Protein AF-A0A0C9YHE5-F1 (afdb_monomer_lite)

Foldseek 3Di:
DDDDDDDQPPLPDPPDDLVRSLVVVVVVVVVCVVVVNDQQAAEDEDELLDPCLVPAAPPSNVSVDVNCPLQRLQRYEYEYDPCVNDDPVSSVVSVVSCCDPRHCVSSVVSNYHYDYDDDPPPPPPPDD

InterPro domains:
  IPR027417 P-loop containing nucleoside triphosphate hydrolase [G3DSA:3.40.50.300] (1-118)
  IPR027417 P-loop containing nucleoside triphosphate hydrolase [SSF52540] (2-105)

pLDDT: mean 75.32, std 14.07, range [36.19, 91.56]

Structure (mmCIF, N/CA/C/O backbone):
data_AF-A0A0C9YHE5-F1
#
_entry.id   AF-A0A0C9YHE5-F1
#
loop_
_atom_site.group_PDB
_atom_site.id
_atom_site.type_symbol
_atom_site.label_atom_id
_atom_site.label_alt_id
_atom_site.label_comp_id
_atom_site.label_asym_id
_atom_site.label_entity_id
_atom_site.label_seq_id
_atom_site.pdbx_PDB_ins_code
_atom_site.Cartn_x
_atom_site.Cartn_y
_atom_site.Cartn_z
_atom_site.occupancy
_atom_site.B_iso_or_equiv
_atom_site.auth_seq_id
_atom_site.aut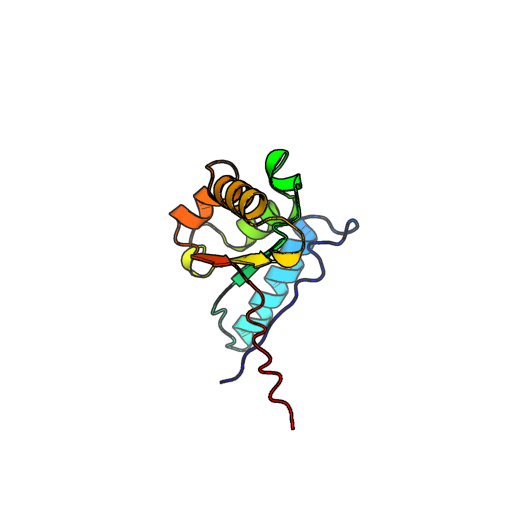h_comp_id
_atom_site.auth_asym_id
_atom_site.auth_atom_id
_atom_site.pdbx_PDB_model_num
ATOM 1 N N . ARG A 1 1 ? -10.986 -17.479 -18.242 1.00 59.06 1 ARG A N 1
ATOM 2 C CA . ARG A 1 1 ? -9.967 -16.411 -18.077 1.00 59.06 1 ARG A CA 1
ATOM 3 C C . ARG A 1 1 ? -8.872 -16.978 -17.187 1.00 59.06 1 ARG A C 1
ATOM 5 O O . ARG A 1 1 ? -9.228 -17.570 -16.181 1.00 59.06 1 ARG A O 1
ATOM 12 N N . ASN A 1 2 ? -7.600 -16.833 -17.559 1.00 74.06 2 ASN A N 1
ATOM 13 C CA . ASN A 1 2 ? -6.478 -17.244 -16.712 1.00 74.06 2 ASN A CA 1
ATOM 14 C C . ASN A 1 2 ? -6.074 -16.051 -15.845 1.00 74.06 2 ASN A C 1
ATOM 16 O O . ASN A 1 2 ? -5.857 -14.967 -16.383 1.00 74.06 2 ASN A O 1
ATOM 20 N N . ILE A 1 3 ? -6.027 -16.244 -14.530 1.00 73.75 3 ILE A N 1
ATOM 21 C CA . ILE A 1 3 ? -5.597 -15.234 -13.562 1.00 73.75 3 ILE A CA 1
ATOM 22 C C . ILE A 1 3 ? -4.286 -15.735 -12.966 1.00 73.75 3 ILE A C 1
ATOM 24 O O . ILE A 1 3 ? -4.207 -16.882 -12.533 1.00 73.75 3 ILE A O 1
ATOM 28 N N . VAL A 1 4 ? -3.265 -14.883 -12.971 1.00 74.81 4 VAL A N 1
ATOM 29 C CA . VAL A 1 4 ? -1.982 -15.147 -12.319 1.00 74.81 4 VAL A CA 1
ATOM 30 C C . VAL A 1 4 ? -1.870 -14.158 -11.169 1.00 74.81 4 VAL A C 1
ATOM 32 O O . VAL A 1 4 ? -1.815 -12.954 -11.406 1.00 74.81 4 VAL A O 1
ATOM 35 N N . LEU A 1 5 ? -1.890 -14.667 -9.938 1.00 76.31 5 LEU A N 1
ATOM 36 C CA . LEU A 1 5 ? -1.607 -13.880 -8.744 1.00 76.31 5 LEU A CA 1
ATOM 37 C C . LEU A 1 5 ? -0.147 -14.104 -8.371 1.00 76.31 5 LEU A C 1
ATOM 39 O O . LEU A 1 5 ? 0.299 -15.247 -8.270 1.00 76.31 5 LEU A O 1
ATOM 43 N N . VAL A 1 6 ? 0.586 -13.015 -8.192 1.00 73.06 6 VAL A N 1
ATOM 44 C CA . VAL A 1 6 ? 1.988 -13.054 -7.787 1.00 73.06 6 VAL A CA 1
ATOM 45 C C . VAL A 1 6 ? 2.060 -12.459 -6.406 1.00 73.06 6 VAL A C 1
ATOM 47 O O . VAL A 1 6 ? 1.792 -11.275 -6.225 1.00 73.06 6 VAL A O 1
ATOM 50 N N . ASP A 1 7 ? 2.368 -13.312 -5.441 1.00 71.12 7 ASP A N 1
ATOM 51 C CA . ASP A 1 7 ? 2.677 -12.872 -4.093 1.00 71.12 7 ASP A CA 1
ATOM 52 C C . ASP A 1 7 ? 4.134 -12.402 -4.059 1.00 71.12 7 ASP A C 1
ATOM 54 O O . ASP A 1 7 ? 5.003 -13.063 -4.630 1.00 71.12 7 ASP A O 1
ATOM 58 N N . THR A 1 8 ? 4.399 -11.248 -3.448 1.00 64.75 8 THR A N 1
ATOM 59 C CA . THR A 1 8 ? 5.739 -10.653 -3.355 1.00 64.75 8 THR A CA 1
ATOM 60 C C . THR A 1 8 ? 6.347 -11.019 -1.999 1.00 64.75 8 THR A C 1
ATOM 62 O O . THR A 1 8 ? 6.085 -10.325 -1.012 1.00 64.75 8 THR A O 1
ATOM 65 N N . PRO A 1 9 ? 7.193 -12.063 -1.903 1.00 53.59 9 PRO A N 1
ATOM 66 C CA . PRO A 1 9 ? 7.624 -12.597 -0.609 1.00 53.59 9 PRO A CA 1
ATOM 67 C C . PRO A 1 9 ? 8.571 -11.643 0.143 1.00 53.59 9 PRO A C 1
ATOM 69 O O . PRO A 1 9 ? 8.769 -11.775 1.348 1.00 53.59 9 PRO A O 1
ATOM 72 N N . GLY A 1 10 ? 9.179 -10.685 -0.570 1.00 50.28 10 GLY A N 1
ATOM 73 C CA . GLY A 1 10 ? 10.250 -9.821 -0.068 1.00 50.28 10 GLY A CA 1
ATOM 74 C C . GLY A 1 10 ? 9.802 -8.612 0.756 1.00 50.28 10 GLY A C 1
ATOM 75 O O . GLY A 1 10 ? 10.609 -8.089 1.519 1.00 50.28 10 GLY A O 1
ATOM 76 N N . CYS A 1 11 ? 8.540 -8.177 0.660 1.00 50.50 11 CYS A N 1
ATOM 77 C CA . CYS A 1 11 ? 8.102 -6.953 1.343 1.00 50.50 11 CYS A CA 1
ATOM 78 C C . CYS A 1 11 ? 8.169 -7.081 2.872 1.00 50.50 11 CYS A C 1
ATOM 80 O O . CYS A 1 11 ? 8.525 -6.126 3.546 1.00 50.50 11 CYS A O 1
ATOM 82 N N . ASN A 1 12 ? 7.921 -8.270 3.427 1.00 53.03 12 ASN A N 1
ATOM 83 C CA . ASN A 1 12 ? 7.923 -8.481 4.878 1.00 53.03 12 ASN A CA 1
ATOM 84 C C . ASN A 1 12 ? 9.223 -9.095 5.425 1.00 53.03 12 ASN A C 1
ATOM 86 O O . ASN A 1 12 ? 9.271 -9.496 6.587 1.00 53.03 12 ASN A O 1
ATOM 90 N N . ASN A 1 13 ? 10.269 -9.213 4.599 1.00 54.38 13 ASN A N 1
ATOM 91 C CA . ASN A 1 13 ? 11.515 -9.852 5.002 1.00 54.38 13 ASN A CA 1
ATOM 92 C C . ASN A 1 13 ? 12.529 -8.812 5.503 1.00 54.38 13 ASN A C 1
ATOM 94 O O . ASN A 1 13 ? 13.075 -8.032 4.721 1.00 54.38 13 ASN A O 1
ATOM 98 N N . SER A 1 14 ? 12.819 -8.825 6.806 1.00 58.31 14 SER A N 1
ATOM 99 C CA . SER A 1 14 ? 13.738 -7.885 7.473 1.00 58.31 14 SER A CA 1
ATOM 100 C C . SER A 1 14 ? 15.201 -7.985 7.011 1.00 58.31 14 SER A C 1
ATOM 102 O O . SER A 1 14 ? 16.024 -7.169 7.416 1.00 58.31 14 SER A O 1
ATOM 104 N N . PHE A 1 15 ? 15.540 -8.981 6.185 1.00 63.22 15 PHE A N 1
ATOM 105 C CA . PHE A 1 15 ? 16.901 -9.235 5.699 1.00 63.22 15 PHE A CA 1
ATOM 106 C C . PHE A 1 15 ? 17.191 -8.681 4.294 1.00 63.22 15 PHE A C 1
ATOM 108 O O . PHE A 1 15 ? 18.348 -8.691 3.880 1.00 63.22 15 PHE A O 1
ATOM 115 N N . MET A 1 16 ? 16.179 -8.214 3.555 1.00 65.62 16 MET A N 1
ATOM 116 C CA . MET A 1 16 ? 16.357 -7.637 2.214 1.00 65.62 16 MET A CA 1
ATOM 117 C C . MET A 1 16 ? 16.289 -6.114 2.274 1.00 65.62 16 MET A C 1
ATOM 119 O O . MET A 1 16 ? 15.407 -5.571 2.936 1.00 65.62 16 MET A O 1
ATOM 123 N N . THR A 1 17 ? 17.168 -5.413 1.555 1.00 72.62 17 THR A N 1
ATOM 124 C CA . THR A 1 17 ? 17.073 -3.955 1.388 1.00 72.62 17 THR A CA 1
ATOM 125 C C . THR A 1 17 ? 15.930 -3.587 0.444 1.00 72.62 17 THR A C 1
ATOM 127 O O . THR A 1 17 ? 15.512 -4.388 -0.392 1.00 72.62 17 THR A O 1
ATOM 130 N N . ASP A 1 18 ? 15.446 -2.349 0.531 1.00 69.69 18 ASP A N 1
ATOM 131 C CA . ASP A 1 18 ? 14.358 -1.832 -0.317 1.00 69.69 18 ASP A CA 1
ATOM 132 C C . ASP A 1 18 ? 14.698 -2.006 -1.803 1.00 69.69 18 ASP A C 1
ATOM 134 O O . ASP A 1 18 ? 13.917 -2.558 -2.573 1.00 69.69 18 ASP A O 1
ATOM 138 N N . SER A 1 19 ? 15.934 -1.667 -2.179 1.00 73.06 19 SER A N 1
ATOM 139 C CA . SER A 1 19 ? 16.460 -1.841 -3.535 1.00 73.06 19 SER A CA 1
ATOM 140 C C . SER A 1 19 ? 16.467 -3.293 -4.021 1.00 73.06 19 SER A C 1
ATOM 142 O O . SER A 1 19 ? 16.254 -3.531 -5.208 1.00 73.06 19 SER A O 1
ATOM 144 N N . GLN A 1 20 ? 16.685 -4.269 -3.135 1.00 75.94 20 GLN A N 1
ATOM 145 C CA . GLN A 1 20 ? 16.652 -5.688 -3.497 1.00 75.94 20 GLN A CA 1
ATOM 146 C C . GLN A 1 20 ? 15.222 -6.162 -3.757 1.00 75.94 20 GLN A C 1
ATOM 148 O O . GLN A 1 20 ? 14.983 -6.857 -4.740 1.00 75.94 20 GLN A O 1
ATOM 153 N N . VAL A 1 21 ? 14.265 -5.751 -2.919 1.00 74.50 21 VAL A N 1
ATOM 154 C CA . VAL A 1 21 ? 12.842 -6.071 -3.120 1.00 74.50 21 VAL A CA 1
ATOM 155 C C . VAL A 1 21 ? 12.340 -5.470 -4.436 1.00 74.50 21 VAL A C 1
ATOM 157 O O . VAL A 1 21 ? 11.702 -6.163 -5.229 1.00 74.50 21 VAL A O 1
ATOM 160 N N . LEU A 1 22 ? 12.691 -4.210 -4.711 1.00 75.00 22 LEU A N 1
ATOM 161 C CA . LEU A 1 22 ? 12.368 -3.538 -5.972 1.00 75.00 22 LEU A CA 1
ATOM 162 C C . LEU A 1 22 ? 12.976 -4.257 -7.182 1.00 75.00 22 LEU A C 1
ATOM 164 O O . LEU A 1 22 ? 12.288 -4.454 -8.184 1.00 75.00 22 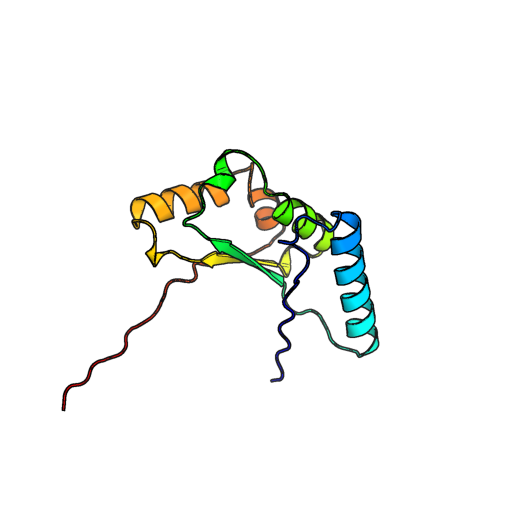LEU A O 1
ATOM 168 N N . ALA A 1 23 ? 14.244 -4.668 -7.092 1.00 79.69 23 ALA A N 1
ATOM 169 C CA . ALA A 1 23 ? 14.940 -5.351 -8.178 1.00 79.69 23 ALA A CA 1
ATOM 170 C C . ALA A 1 23 ? 14.305 -6.708 -8.521 1.00 79.69 23 ALA A C 1
ATOM 172 O O . ALA A 1 23 ? 14.111 -7.001 -9.700 1.00 79.69 23 ALA A O 1
ATOM 173 N N . GLU A 1 24 ? 13.931 -7.503 -7.515 1.00 80.44 24 GLU A N 1
ATOM 174 C CA . GLU A 1 24 ? 13.249 -8.792 -7.705 1.00 80.44 24 GLU A CA 1
ATOM 175 C C . GLU A 1 24 ? 11.898 -8.621 -8.413 1.00 80.44 24 GLU A C 1
ATOM 177 O O . GLU A 1 24 ? 11.599 -9.309 -9.392 1.00 80.44 24 GLU A O 1
ATOM 182 N N . ILE A 1 25 ? 11.095 -7.648 -7.972 1.00 77.50 25 ILE A N 1
ATOM 183 C CA . ILE A 1 25 ? 9.784 -7.384 -8.575 1.00 77.50 25 ILE A CA 1
ATOM 184 C C . ILE A 1 25 ? 9.944 -6.842 -10.002 1.00 77.50 25 ILE A C 1
ATOM 186 O O . ILE A 1 25 ? 9.242 -7.291 -10.912 1.00 77.50 25 ILE A O 1
ATOM 190 N N . ALA A 1 26 ? 10.895 -5.934 -10.237 1.00 79.94 26 ALA A N 1
ATOM 191 C CA . ALA A 1 26 ? 11.196 -5.422 -11.572 1.00 79.94 26 ALA A CA 1
ATOM 192 C C . ALA A 1 26 ? 11.655 -6.540 -12.521 1.00 79.94 26 ALA A C 1
ATOM 194 O O . ALA A 1 26 ? 11.186 -6.620 -13.659 1.00 79.94 26 ALA A O 1
ATOM 195 N N . TRP A 1 27 ? 12.525 -7.439 -12.056 1.00 82.94 27 TRP A N 1
ATOM 196 C CA . TRP A 1 27 ? 12.995 -8.579 -12.840 1.00 82.94 27 TRP A CA 1
ATOM 197 C C . TRP A 1 27 ? 11.858 -9.548 -13.186 1.00 82.94 27 TRP A C 1
ATOM 199 O O . TRP A 1 27 ? 11.746 -10.005 -14.333 1.00 82.94 27 TRP A O 1
ATOM 209 N N . TRP A 1 28 ? 10.963 -9.808 -12.229 1.00 82.06 28 TRP A N 1
ATOM 210 C CA . TRP A 1 28 ? 9.765 -10.603 -12.473 1.00 82.06 28 TRP A CA 1
ATOM 211 C C . TRP A 1 28 ? 8.855 -9.950 -13.525 1.00 82.06 28 TRP A C 1
ATOM 213 O O . TRP A 1 28 ? 8.445 -10.619 -14.477 1.00 82.06 28 TRP A O 1
ATOM 223 N N . LEU A 1 29 ? 8.601 -8.639 -13.417 1.00 78.38 29 LEU A N 1
ATOM 224 C CA . LEU A 1 29 ? 7.790 -7.886 -14.380 1.00 78.38 29 LEU A CA 1
ATOM 225 C C . LEU A 1 29 ? 8.388 -7.943 -15.790 1.00 78.38 29 LEU A C 1
ATOM 227 O O . LEU A 1 29 ? 7.671 -8.249 -16.742 1.00 78.38 29 LEU A O 1
ATOM 231 N N . ILE A 1 30 ? 9.697 -7.713 -15.935 1.00 83.69 30 ILE A N 1
ATOM 232 C CA . ILE A 1 30 ? 10.406 -7.812 -17.223 1.00 83.69 30 ILE A CA 1
ATOM 233 C C . ILE A 1 30 ? 10.213 -9.207 -17.834 1.00 83.69 30 ILE A C 1
ATOM 235 O O . ILE A 1 30 ? 9.871 -9.336 -19.012 1.00 83.69 30 ILE A O 1
ATOM 239 N N . THR A 1 31 ? 10.371 -10.255 -17.024 1.00 85.50 31 THR A N 1
ATOM 240 C CA . THR A 1 31 ? 10.207 -11.648 -17.459 1.00 85.50 31 THR A CA 1
ATOM 241 C C . THR A 1 31 ? 8.765 -11.960 -17.872 1.00 85.50 31 THR A C 1
ATOM 243 O O . THR A 1 31 ? 8.539 -12.674 -18.852 1.00 85.50 31 THR A O 1
ATOM 246 N N . ALA A 1 32 ? 7.776 -11.421 -17.156 1.00 83.12 32 ALA A N 1
ATOM 247 C CA . ALA A 1 32 ? 6.361 -11.571 -17.480 1.00 83.12 32 ALA A CA 1
ATOM 248 C C . ALA A 1 32 ? 6.003 -10.861 -18.798 1.00 83.12 32 ALA A C 1
ATOM 250 O O . ALA A 1 32 ? 5.388 -11.471 -19.679 1.00 83.12 32 ALA A O 1
ATOM 251 N N . TYR A 1 33 ? 6.461 -9.618 -18.983 1.00 82.44 33 TYR A N 1
ATOM 252 C CA . TYR A 1 33 ? 6.242 -8.861 -20.218 1.00 82.44 33 TYR A CA 1
ATOM 253 C C . TYR A 1 33 ? 6.899 -9.524 -21.432 1.00 82.44 33 TYR A C 1
ATOM 255 O O . TYR A 1 33 ? 6.272 -9.599 -22.489 1.00 82.44 33 TYR A O 1
ATOM 263 N N . ALA A 1 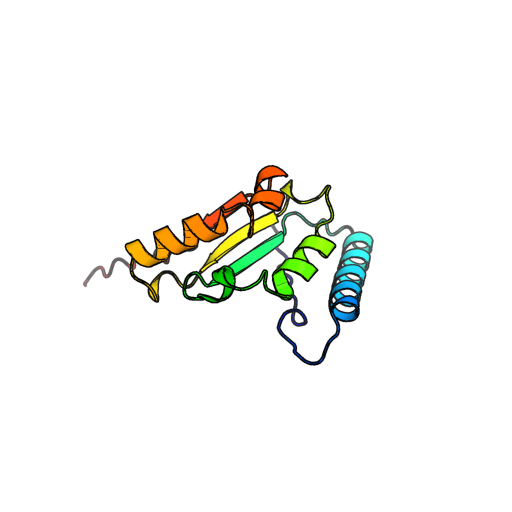34 ? 8.100 -10.097 -21.280 1.00 88.06 34 ALA A N 1
ATOM 264 C CA . ALA A 1 34 ? 8.758 -10.875 -22.335 1.00 88.06 34 ALA A CA 1
ATOM 265 C C . ALA A 1 34 ? 7.934 -12.102 -22.779 1.00 88.06 34 ALA A C 1
ATOM 267 O O . ALA A 1 34 ? 8.060 -12.567 -23.911 1.00 88.06 34 ALA A O 1
ATOM 268 N N . LYS A 1 35 ? 7.053 -12.608 -21.908 1.00 87.56 35 LYS A N 1
ATOM 269 C CA . LYS A 1 35 ? 6.113 -13.704 -22.189 1.00 87.56 35 LYS A CA 1
ATOM 270 C C . LYS A 1 35 ? 4.723 -13.218 -22.623 1.00 87.56 35 LYS A C 1
ATOM 272 O O . LYS A 1 35 ? 3.788 -14.014 -22.640 1.00 87.56 35 LYS A O 1
ATOM 277 N N . ASN A 1 36 ? 4.566 -11.937 -22.974 1.00 84.25 36 ASN A N 1
ATOM 278 C CA . ASN A 1 36 ? 3.283 -11.296 -23.303 1.00 84.25 36 ASN A CA 1
ATOM 279 C C . ASN A 1 36 ? 2.227 -11.367 -22.178 1.00 84.25 36 ASN A C 1
ATOM 281 O O . ASN A 1 36 ? 1.027 -11.252 -22.438 1.00 84.25 36 ASN A O 1
ATOM 285 N N . ILE A 1 37 ? 2.652 -11.518 -20.921 1.00 81.75 37 ILE A N 1
ATOM 286 C CA . ILE A 1 37 ? 1.765 -11.411 -19.759 1.00 81.75 37 ILE A CA 1
ATOM 287 C C . ILE A 1 37 ? 1.671 -9.928 -19.396 1.00 81.75 37 ILE A C 1
ATOM 289 O O . ILE A 1 37 ? 2.678 -9.287 -19.104 1.00 81.75 37 ILE A O 1
ATOM 293 N N . LYS A 1 38 ? 0.458 -9.369 -19.443 1.00 76.88 38 LYS A N 1
ATOM 294 C CA . LYS A 1 38 ? 0.202 -7.972 -19.072 1.00 76.88 38 LYS A CA 1
ATOM 295 C C . LYS A 1 38 ? -0.203 -7.883 -17.607 1.00 76.88 38 LYS A C 1
ATOM 297 O O . LYS A 1 38 ? -1.009 -8.682 -17.138 1.00 76.88 38 LYS A O 1
ATOM 302 N N . LEU A 1 39 ? 0.310 -6.874 -16.911 1.00 76.31 39 LEU A N 1
ATOM 303 C CA . LEU A 1 39 ? -0.166 -6.514 -15.584 1.00 76.31 39 LEU A CA 1
ATOM 304 C C . LEU A 1 39 ? -1.512 -5.789 -15.709 1.00 76.31 39 LEU A C 1
ATOM 306 O O . LEU A 1 39 ? -1.602 -4.743 -16.349 1.00 76.31 39 LEU A O 1
ATOM 310 N N . ASN A 1 40 ? -2.562 -6.359 -15.118 1.00 80.19 40 ASN A N 1
ATOM 311 C CA . ASN A 1 40 ? -3.917 -5.801 -15.171 1.00 80.19 40 ASN A CA 1
ATOM 312 C C . ASN A 1 40 ? -4.354 -5.104 -13.875 1.00 80.19 40 ASN A C 1
ATOM 314 O O . ASN A 1 40 ? -5.352 -4.392 -13.894 1.00 80.19 40 ASN A O 1
ATOM 318 N N . GLY A 1 41 ? -3.627 -5.296 -12.776 1.00 81.56 41 GLY A N 1
ATOM 319 C CA . GLY A 1 41 ? -3.912 -4.659 -11.497 1.00 81.56 41 GLY A CA 1
ATOM 320 C C . GLY A 1 41 ? -2.862 -5.004 -10.447 1.00 81.56 41 GLY A C 1
ATOM 321 O O . GLY A 1 41 ? -2.198 -6.034 -10.552 1.00 81.56 41 GLY A O 1
ATOM 322 N N . MET A 1 42 ? -2.719 -4.134 -9.451 1.00 84.31 42 MET A N 1
ATOM 323 C CA . MET A 1 42 ? -1.810 -4.286 -8.315 1.00 84.31 42 MET A CA 1
ATOM 324 C C . MET A 1 42 ? -2.586 -4.074 -7.012 1.00 84.31 42 MET A C 1
ATOM 326 O O . MET A 1 42 ? -2.755 -2.930 -6.581 1.00 84.31 42 MET A O 1
ATOM 330 N N . PRO A 1 43 ? -3.110 -5.142 -6.394 1.00 85.25 43 PRO A N 1
ATOM 331 C CA . PRO A 1 43 ? -3.744 -5.019 -5.094 1.00 85.25 43 PRO A CA 1
ATOM 332 C C . PRO A 1 43 ? -2.689 -4.798 -3.996 1.00 85.25 43 PRO A C 1
ATOM 334 O O . PRO A 1 43 ? -1.712 -5.541 -3.924 1.00 85.25 43 PRO A O 1
ATOM 337 N N . TYR A 1 44 ? -2.896 -3.805 -3.130 1.00 84.50 44 TYR A N 1
ATOM 338 C CA . TYR A 1 44 ? -2.113 -3.594 -1.910 1.00 84.50 44 TYR A CA 1
ATOM 339 C C . TYR A 1 44 ? -2.976 -3.935 -0.701 1.00 84.50 44 TYR A C 1
ATOM 341 O O . TYR A 1 44 ? -3.978 -3.268 -0.451 1.00 84.50 44 TYR A O 1
ATOM 349 N N . PHE A 1 45 ? -2.597 -4.962 0.051 1.00 84.88 45 PHE A N 1
ATOM 350 C CA . PHE A 1 45 ? -3.361 -5.406 1.211 1.00 84.88 45 PHE A CA 1
ATOM 351 C C . PHE A 1 45 ? -2.855 -4.741 2.486 1.00 84.88 45 PHE A C 1
ATOM 353 O O . PHE A 1 45 ? -1.660 -4.765 2.776 1.00 84.88 45 PHE A O 1
ATOM 360 N N . HIS A 1 46 ? -3.778 -4.197 3.273 1.00 85.25 46 HIS A N 1
ATOM 361 C CA . HIS A 1 46 ? -3.477 -3.592 4.563 1.00 85.25 46 HIS A CA 1
ATOM 362 C C . HIS A 1 46 ? -4.445 -4.094 5.645 1.00 85.25 46 HIS A C 1
ATOM 364 O O . HIS A 1 46 ? -5.658 -4.031 5.443 1.00 85.25 46 HIS A O 1
ATOM 370 N N . PRO A 1 47 ? -3.976 -4.620 6.786 1.00 85.94 47 PRO A N 1
ATOM 371 C CA . PRO A 1 47 ? -4.862 -4.987 7.887 1.00 85.94 47 PRO A CA 1
ATOM 372 C C . PRO A 1 47 ? -5.420 -3.740 8.586 1.00 85.94 47 PRO A C 1
ATOM 374 O O . PRO A 1 47 ? -4.660 -2.993 9.183 1.00 85.94 47 PRO A O 1
ATOM 377 N N . ILE A 1 48 ? -6.741 -3.544 8.615 1.00 87.75 48 ILE A N 1
ATOM 378 C CA . ILE A 1 48 ? -7.361 -2.420 9.352 1.00 87.75 48 ILE A CA 1
ATOM 379 C C . ILE A 1 48 ? -7.143 -2.532 10.872 1.00 87.75 48 ILE A C 1
ATOM 381 O O . ILE A 1 48 ? -7.229 -1.563 11.626 1.00 87.75 48 ILE A O 1
ATOM 385 N N . SER A 1 49 ? -6.844 -3.746 11.341 1.00 85.12 49 SER A N 1
ATOM 386 C CA . SER A 1 49 ? -6.484 -4.014 12.729 1.00 85.12 49 SER A CA 1
ATOM 387 C C . SER A 1 49 ? -5.122 -3.448 13.120 1.00 85.12 49 SER A C 1
ATOM 389 O O . SER A 1 49 ? -4.867 -3.292 14.315 1.00 85.12 49 SER A O 1
ATOM 391 N N . ASP A 1 50 ? -4.266 -3.147 12.146 1.00 79.81 50 ASP A N 1
ATOM 392 C CA . ASP A 1 50 ? -2.972 -2.533 12.396 1.00 79.81 50 ASP A CA 1
ATOM 393 C C . ASP A 1 50 ? -3.140 -1.044 12.740 1.00 79.81 50 ASP A C 1
ATOM 395 O O . ASP A 1 50 ? -3.946 -0.336 12.141 1.00 79.81 50 ASP A O 1
ATOM 399 N N . TYR A 1 51 ? -2.424 -0.582 13.762 1.00 68.19 51 TYR A N 1
ATOM 400 C CA . TYR A 1 51 ? -2.457 0.811 14.224 1.00 68.19 51 TYR A CA 1
ATOM 401 C C . TYR A 1 51 ? -1.240 1.605 13.717 1.00 68.19 51 TYR A C 1
ATOM 403 O O . TYR A 1 51 ? -1.216 2.831 13.820 1.00 68.19 51 TYR A O 1
ATOM 411 N N . GLU A 1 52 ? -0.244 0.928 13.127 1.00 62.50 52 GLU A N 1
ATOM 412 C CA . GLU A 1 52 ? 1.042 1.528 12.745 1.00 62.50 52 GLU A CA 1
ATOM 413 C C . GLU A 1 52 ? 0.940 2.663 11.711 1.00 62.50 52 GLU A C 1
ATOM 415 O O . GLU A 1 52 ? 1.828 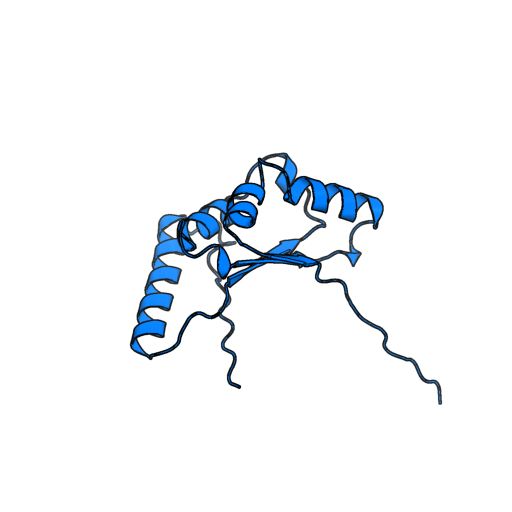3.517 11.657 1.00 62.50 52 GLU A O 1
ATOM 420 N N . ILE A 1 53 ? -0.156 2.741 10.943 1.00 56.59 53 ILE A N 1
ATOM 421 C CA . ILE A 1 53 ? -0.404 3.819 9.967 1.00 56.59 53 ILE A CA 1
ATOM 422 C C . ILE A 1 53 ? -0.238 5.209 10.595 1.00 56.59 53 ILE A C 1
ATOM 424 O O . ILE A 1 53 ? 0.286 6.114 9.945 1.00 56.59 53 ILE A O 1
ATOM 428 N N . ARG A 1 54 ? -0.657 5.388 11.857 1.00 55.38 54 ARG A N 1
ATOM 429 C CA . ARG A 1 54 ? -0.660 6.704 12.514 1.00 55.38 54 ARG A CA 1
ATOM 430 C C . ARG A 1 54 ? 0.732 7.277 12.777 1.00 55.38 54 ARG A C 1
ATOM 432 O O . ARG A 1 54 ? 0.837 8.486 12.963 1.00 55.38 54 ARG A O 1
ATOM 439 N N . GLU A 1 55 ? 1.788 6.461 12.804 1.00 48.69 55 GLU A N 1
ATOM 440 C CA . GLU A 1 55 ? 3.117 6.919 13.242 1.00 48.69 55 GLU A CA 1
ATOM 441 C C . GLU A 1 55 ? 4.186 6.934 12.140 1.00 48.69 55 GLU A C 1
ATOM 443 O O . GLU A 1 55 ? 5.169 7.668 12.267 1.00 48.69 55 GLU A O 1
ATOM 448 N N . ARG A 1 56 ? 4.014 6.194 11.035 1.00 54.06 56 ARG A N 1
ATOM 449 C CA . ARG A 1 56 ? 4.916 6.231 9.870 1.00 54.06 56 ARG A CA 1
ATOM 450 C C . ARG A 1 56 ? 4.270 5.543 8.670 1.00 54.06 56 ARG A C 1
ATOM 452 O O . ARG A 1 56 ? 3.728 4.451 8.806 1.00 54.06 56 ARG A O 1
ATOM 459 N N . MET A 1 57 ? 4.432 6.106 7.467 1.00 63.34 57 MET A N 1
ATOM 460 C CA . MET A 1 57 ? 4.257 5.322 6.238 1.00 63.34 57 MET A CA 1
ATOM 461 C C . MET A 1 57 ? 5.128 4.066 6.355 1.00 63.34 57 MET A C 1
ATOM 463 O O . MET A 1 57 ? 6.354 4.172 6.451 1.00 63.34 57 MET A O 1
ATOM 467 N N . SER A 1 58 ? 4.495 2.889 6.396 1.00 70.31 58 SER A N 1
ATOM 468 C CA . SER A 1 58 ? 5.230 1.630 6.502 1.00 70.31 58 SER A CA 1
ATOM 469 C C . SER A 1 58 ? 6.266 1.547 5.378 1.00 70.31 58 SER A C 1
ATOM 471 O O . SER A 1 58 ? 6.001 1.942 4.239 1.00 70.31 58 SER A O 1
ATOM 473 N N . ARG A 1 59 ? 7.451 1.010 5.680 1.00 73.06 59 ARG A N 1
ATOM 474 C CA . ARG A 1 59 ? 8.509 0.738 4.692 1.00 73.06 59 ARG A CA 1
ATOM 475 C C . ARG A 1 59 ? 7.954 0.062 3.428 1.00 73.06 59 ARG A C 1
ATOM 477 O O . ARG A 1 59 ? 8.328 0.407 2.311 1.00 73.06 59 ARG A O 1
ATOM 484 N N . ASN A 1 60 ? 6.997 -0.842 3.617 1.00 72.50 60 ASN A N 1
ATOM 485 C CA . ASN A 1 60 ? 6.343 -1.602 2.556 1.00 72.50 60 ASN A CA 1
ATOM 486 C C . ASN A 1 60 ? 5.514 -0.708 1.626 1.00 72.50 60 ASN A C 1
ATOM 488 O O . ASN A 1 60 ? 5.537 -0.905 0.413 1.00 72.50 60 ASN A O 1
ATOM 492 N N . TYR A 1 61 ? 4.830 0.299 2.170 1.00 77.62 61 TYR A N 1
ATOM 493 C CA . TYR A 1 61 ? 4.088 1.270 1.371 1.00 77.62 61 TYR A CA 1
ATOM 494 C C . TYR A 1 61 ? 5.024 2.153 0.535 1.00 77.62 61 TYR A C 1
ATOM 496 O O . TYR A 1 61 ? 4.750 2.380 -0.642 1.00 77.62 61 TYR A O 1
ATOM 504 N N . SER A 1 62 ? 6.162 2.584 1.088 1.00 77.00 62 SER A N 1
ATOM 505 C CA . SER A 1 62 ? 7.161 3.361 0.336 1.00 77.00 62 SER A CA 1
ATOM 506 C C . SER A 1 62 ? 7.730 2.576 -0.851 1.00 77.00 62 SER A C 1
ATOM 508 O O . SER A 1 62 ? 7.730 3.082 -1.972 1.00 77.00 62 SER A O 1
ATOM 510 N N . ILE A 1 63 ? 8.121 1.314 -0.636 1.00 75.38 63 ILE A N 1
ATOM 511 C CA . ILE A 1 63 ? 8.588 0.408 -1.702 1.00 75.38 63 ILE A CA 1
ATOM 512 C C . ILE A 1 63 ? 7.496 0.218 -2.764 1.00 75.38 63 ILE A C 1
ATOM 514 O O . ILE A 1 63 ? 7.753 0.301 -3.965 1.00 75.38 63 ILE A O 1
ATOM 518 N N . PHE A 1 64 ? 6.255 -0.010 -2.332 1.00 79.00 64 PHE A N 1
ATOM 519 C CA . PHE A 1 64 ? 5.125 -0.192 -3.238 1.00 79.00 64 PHE A CA 1
ATOM 520 C C . PHE A 1 64 ? 4.844 1.057 -4.086 1.00 79.00 64 PHE A C 1
ATOM 522 O O . PHE A 1 64 ? 4.570 0.959 -5.284 1.00 79.00 64 PHE A O 1
ATOM 529 N N . LYS A 1 65 ? 4.952 2.245 -3.490 1.00 79.06 65 LYS A N 1
ATOM 530 C CA . LYS A 1 65 ? 4.786 3.515 -4.196 1.00 79.06 65 LYS A CA 1
ATOM 531 C C . LYS A 1 65 ? 5.873 3.719 -5.255 1.00 79.06 65 LYS A C 1
ATOM 533 O O . LYS A 1 65 ? 5.557 4.119 -6.376 1.00 79.06 65 LYS A O 1
ATOM 538 N N . GLU A 1 66 ? 7.128 3.401 -4.935 1.00 78.38 66 GLU A N 1
ATOM 539 C CA . GLU A 1 66 ? 8.230 3.437 -5.906 1.00 78.38 66 GLU A CA 1
ATOM 540 C C . GLU A 1 66 ? 8.008 2.458 -7.068 1.00 78.38 66 GLU A C 1
ATOM 542 O O . GLU A 1 66 ? 8.232 2.824 -8.222 1.00 78.38 66 GLU A O 1
ATOM 547 N N . LEU A 1 67 ? 7.480 1.260 -6.791 1.00 76.19 67 LEU A N 1
ATOM 548 C CA . LEU A 1 67 ? 7.117 0.268 -7.814 1.00 76.19 67 LEU A CA 1
ATOM 549 C C . LEU A 1 67 ? 6.050 0.749 -8.785 1.00 76.19 67 LEU A C 1
ATOM 551 O O . LEU A 1 67 ? 6.141 0.489 -9.984 1.00 76.19 67 LEU A O 1
ATOM 555 N N . CYS A 1 68 ? 5.020 1.416 -8.271 1.00 77.12 68 CYS A N 1
ATOM 556 C CA . CYS A 1 68 ? 3.940 1.904 -9.115 1.00 77.12 68 CYS A CA 1
ATOM 557 C C . CYS A 1 68 ? 4.456 2.970 -10.087 1.00 77.12 68 CYS A C 1
ATOM 559 O O . CYS A 1 68 ? 4.055 3.003 -11.253 1.00 77.12 68 CYS A O 1
ATOM 561 N N . GLY A 1 69 ? 5.359 3.837 -9.624 1.00 73.12 69 GLY A N 1
ATOM 562 C CA . GLY A 1 69 ? 5.686 5.064 -10.337 1.00 73.12 69 GLY A CA 1
ATOM 563 C C . GLY A 1 69 ? 4.458 5.976 -10.475 1.00 73.12 69 GLY A C 1
ATOM 564 O O . GLY A 1 69 ? 3.324 5.601 -10.175 1.00 73.12 69 GLY A O 1
ATOM 565 N N . LYS A 1 70 ? 4.668 7.210 -10.936 1.00 67.19 70 LYS A N 1
ATOM 566 C CA . LYS A 1 70 ? 3.596 8.223 -10.972 1.00 67.19 70 LYS A CA 1
ATOM 567 C C . LYS A 1 70 ? 2.470 7.903 -11.967 1.00 67.19 70 LYS A C 1
ATOM 569 O O . LYS A 1 70 ? 1.342 8.331 -11.757 1.00 67.19 70 LYS A O 1
ATOM 574 N N . ASP A 1 71 ? 2.752 7.120 -13.009 1.00 67.44 71 ASP A N 1
ATOM 575 C CA . ASP A 1 71 ? 1.826 6.914 -14.134 1.00 67.44 71 ASP A CA 1
ATOM 576 C C . ASP A 1 71 ? 0.943 5.655 -14.016 1.00 67.44 71 ASP A C 1
ATOM 578 O O . ASP A 1 71 ? -0.008 5.493 -14.789 1.00 67.44 71 ASP A O 1
ATOM 582 N N . ASN A 1 72 ? 1.222 4.753 -13.062 1.00 71.12 72 ASN A N 1
ATOM 583 C CA . ASN A 1 72 ? 0.497 3.476 -12.942 1.00 71.12 72 ASN A CA 1
ATOM 584 C C . ASN A 1 72 ? -0.440 3.383 -11.732 1.00 71.12 72 ASN A C 1
ATOM 586 O O . ASN A 1 72 ? -1.037 2.324 -11.525 1.00 71.12 72 ASN A O 1
ATOM 590 N N . CYS A 1 73 ? -0.629 4.465 -10.969 1.00 75.75 73 CYS A N 1
ATOM 591 C CA . CYS A 1 73 ? -1.519 4.479 -9.801 1.00 75.75 73 CYS A CA 1
ATOM 592 C C . CYS A 1 73 ? -2.953 4.033 -10.142 1.00 75.75 73 CYS A C 1
ATOM 594 O O . CYS A 1 73 ? -3.561 3.296 -9.380 1.00 75.75 73 CYS A O 1
ATOM 596 N N . LYS A 1 74 ? -3.453 4.319 -11.351 1.00 79.75 74 LYS A N 1
ATOM 597 C CA . LYS A 1 74 ? -4.780 3.866 -11.820 1.00 79.75 74 LYS A CA 1
ATOM 598 C C . LYS A 1 74 ? -5.015 2.347 -11.805 1.00 79.75 74 LYS A C 1
ATOM 600 O O . LYS A 1 74 ? -6.159 1.907 -11.847 1.00 79.75 74 LYS A O 1
ATOM 605 N N . ASN A 1 75 ? -3.949 1.545 -11.801 1.0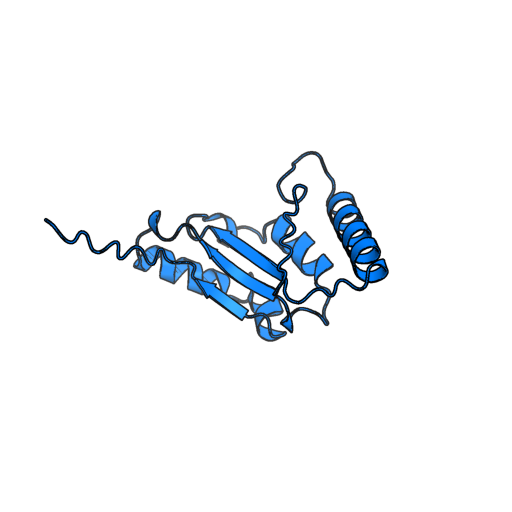0 83.19 75 ASN A N 1
ATOM 606 C CA . ASN A 1 75 ? -4.039 0.083 -11.754 1.00 83.19 75 ASN A CA 1
ATOM 607 C C . ASN A 1 75 ? -3.904 -0.462 -10.321 1.00 83.19 75 ASN A C 1
ATOM 609 O O . ASN A 1 75 ? -3.933 -1.678 -10.128 1.00 83.19 75 ASN A O 1
ATOM 613 N N . VAL A 1 76 ? -3.726 0.406 -9.325 1.00 86.31 76 VAL A N 1
ATOM 614 C CA . VAL A 1 76 ? -3.599 0.032 -7.918 1.00 86.31 76 VAL A CA 1
ATOM 615 C C . VAL A 1 76 ? -4.974 -0.032 -7.268 1.00 86.31 76 VAL A C 1
ATOM 617 O O . VAL A 1 76 ? -5.819 0.845 -7.463 1.00 86.31 76 VAL A O 1
ATOM 620 N N . ILE A 1 77 ? -5.176 -1.068 -6.456 1.00 88.31 77 ILE A N 1
ATOM 621 C CA . ILE A 1 77 ? -6.354 -1.202 -5.601 1.00 88.31 77 ILE A CA 1
ATOM 622 C C . ILE A 1 77 ? -5.870 -1.434 -4.173 1.00 88.31 77 ILE A C 1
ATOM 624 O O . ILE A 1 77 ? -5.294 -2.475 -3.873 1.00 88.31 77 ILE A O 1
ATOM 628 N N . PHE A 1 78 ? -6.104 -0.480 -3.284 1.00 87.88 78 PHE A N 1
ATOM 629 C CA . PHE A 1 78 ? -5.902 -0.678 -1.857 1.00 87.88 78 PHE A CA 1
ATOM 630 C C . PHE A 1 78 ? -7.028 -1.540 -1.293 1.00 87.88 78 PHE A C 1
ATOM 632 O O . PHE A 1 78 ? -8.205 -1.267 -1.522 1.00 87.88 78 PHE A O 1
ATOM 639 N N . VAL A 1 79 ? -6.669 -2.588 -0.563 1.00 89.12 79 VAL A N 1
ATOM 640 C CA . VAL A 1 79 ? -7.611 -3.541 0.016 1.00 89.12 79 VAL A CA 1
ATOM 641 C C . VAL A 1 79 ? -7.392 -3.605 1.519 1.00 89.12 79 VAL A C 1
ATOM 643 O O . VAL A 1 79 ? -6.358 -4.092 1.980 1.00 89.12 79 VAL A O 1
ATOM 646 N N . THR A 1 80 ? -8.365 -3.135 2.296 1.00 89.31 80 THR A N 1
ATOM 647 C CA . THR A 1 80 ? -8.322 -3.250 3.759 1.00 89.31 80 THR A CA 1
ATOM 648 C C . THR A 1 80 ? -8.863 -4.611 4.200 1.00 89.31 80 THR A C 1
ATOM 650 O O . THR A 1 80 ? -9.878 -5.086 3.695 1.00 89.31 80 THR A O 1
ATOM 653 N N . THR A 1 81 ? -8.173 -5.282 5.122 1.00 89.25 81 THR A N 1
ATOM 654 C CA . THR A 1 81 ? -8.462 -6.662 5.567 1.00 89.25 81 THR A CA 1
ATOM 655 C C . THR A 1 81 ? -8.550 -6.751 7.093 1.00 89.25 81 THR A C 1
ATOM 657 O O . THR A 1 81 ? -8.255 -5.781 7.781 1.00 89.25 81 THR A O 1
ATOM 660 N N . MET A 1 82 ? -8.922 -7.915 7.642 1.00 89.44 82 MET A N 1
ATOM 661 C CA . MET A 1 82 ? -9.012 -8.164 9.097 1.00 89.44 82 MET A CA 1
ATOM 662 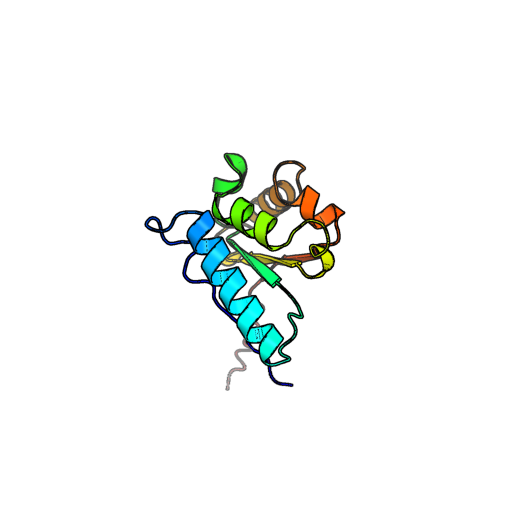C C . MET A 1 82 ? -10.012 -7.263 9.845 1.00 89.44 82 MET A C 1
ATOM 664 O O . MET A 1 82 ? -9.834 -6.959 11.024 1.00 89.44 82 MET A O 1
ATOM 668 N N . TRP A 1 83 ? -11.083 -6.862 9.159 1.00 90.69 83 TRP A N 1
ATOM 669 C CA . TRP A 1 83 ? -12.197 -6.097 9.726 1.00 90.69 83 TRP A CA 1
ATOM 670 C C . TRP A 1 83 ? -12.894 -6.806 10.897 1.00 90.69 83 TRP A C 1
ATOM 672 O O . TRP A 1 83 ? -13.478 -6.152 11.747 1.00 90.69 83 TRP A O 1
ATOM 682 N N . ASP A 1 84 ? -12.772 -8.131 10.997 1.00 90.12 84 ASP A N 1
ATOM 683 C CA . ASP A 1 84 ? -13.297 -8.947 12.095 1.00 90.12 84 ASP A CA 1
ATOM 684 C C . ASP A 1 84 ? -12.518 -8.809 13.418 1.00 90.12 84 ASP A C 1
ATOM 686 O O . ASP A 1 84 ? -12.910 -9.398 14.425 1.00 90.12 84 ASP A O 1
ATOM 690 N N . ARG A 1 85 ? -11.412 -8.054 13.435 1.00 89.69 85 ARG A N 1
ATOM 691 C CA . ARG A 1 85 ? -10.551 -7.870 14.618 1.00 89.69 85 ARG A CA 1
ATOM 692 C C . ARG A 1 85 ? -10.732 -6.532 15.336 1.00 89.69 85 ARG A C 1
ATOM 694 O O . ARG A 1 85 ? -10.093 -6.318 16.364 1.00 89.69 85 ARG A O 1
ATOM 701 N N . VAL A 1 86 ? -11.548 -5.632 14.800 1.00 88.81 86 VAL A N 1
ATOM 702 C CA . VAL A 1 86 ? -11.829 -4.306 15.373 1.00 88.81 86 VAL A CA 1
ATOM 703 C C . VAL A 1 86 ? -13.333 -4.056 15.380 1.00 88.81 86 VAL A C 1
ATOM 705 O O . VAL A 1 86 ? -14.071 -4.734 14.668 1.00 88.81 86 VAL A O 1
ATOM 708 N N . SER A 1 87 ? -13.803 -3.109 16.196 1.00 91.19 87 SER A N 1
ATOM 709 C CA . SER A 1 87 ? -15.195 -2.661 16.092 1.00 91.19 87 SER A CA 1
ATOM 710 C C . SER A 1 87 ? -15.401 -1.858 14.805 1.00 91.19 87 SER A C 1
ATOM 712 O O . SER A 1 87 ? -14.437 -1.351 14.226 1.00 91.19 87 SER A O 1
ATOM 714 N N . GLU A 1 88 ? -16.649 -1.733 14.360 1.00 89.19 88 GLU A N 1
ATOM 715 C CA . GLU A 1 88 ? -16.995 -0.965 13.160 1.00 89.19 88 GLU A CA 1
ATOM 716 C C . GLU A 1 88 ? -16.578 0.504 13.295 1.00 89.19 88 GLU A C 1
ATOM 718 O O . GLU A 1 88 ? -16.025 1.077 12.361 1.00 89.19 88 GLU A O 1
ATOM 723 N N . GLU A 1 89 ? -16.744 1.088 14.484 1.00 91.56 89 GLU A N 1
ATOM 724 C CA . GLU A 1 89 ? -16.363 2.472 14.764 1.00 91.56 89 GLU A CA 1
ATOM 725 C C . GLU A 1 89 ? -14.849 2.666 14.638 1.00 91.56 89 GLU A C 1
ATOM 727 O O . GLU A 1 89 ? -14.394 3.574 13.944 1.00 91.56 89 GLU A O 1
ATOM 732 N N . VAL A 1 90 ? -14.063 1.773 15.250 1.00 89.69 90 VAL A N 1
ATOM 733 C CA . VAL A 1 90 ? -12.594 1.813 15.179 1.00 89.69 90 VAL A CA 1
ATOM 734 C C . VAL A 1 90 ? -12.109 1.547 13.754 1.00 89.69 90 VAL A C 1
ATOM 736 O O . VAL A 1 90 ? -11.170 2.191 13.290 1.00 89.69 90 VAL A O 1
ATOM 739 N N . GLY A 1 91 ? -12.731 0.599 13.051 1.00 89.56 91 GLY A N 1
ATOM 740 C CA . GLY A 1 91 ? -12.411 0.296 11.659 1.00 89.56 91 GLY A CA 1
ATOM 741 C C . GLY A 1 91 ? -12.681 1.487 10.741 1.00 89.56 91 GLY A C 1
ATOM 742 O O . GLY A 1 91 ? -11.814 1.847 9.950 1.00 89.56 91 GLY A O 1
ATOM 743 N N . SER A 1 92 ? -13.835 2.141 10.896 1.00 89.38 92 SER A N 1
ATOM 744 C CA . SER A 1 92 ? -14.202 3.336 10.132 1.00 89.38 92 SER A CA 1
ATOM 745 C C . SER A 1 92 ? -13.273 4.517 10.418 1.00 89.38 92 SER A C 1
ATOM 747 O O . SER A 1 92 ? -12.921 5.237 9.488 1.00 89.38 92 SER A O 1
ATOM 749 N N . GLU A 1 93 ? -12.881 4.745 11.674 1.00 89.12 93 GLU A N 1
ATOM 750 C CA . GLU A 1 93 ? -11.931 5.810 12.033 1.00 89.12 93 GLU A CA 1
ATOM 751 C C . GLU A 1 93 ? -10.576 5.579 11.347 1.00 89.12 93 GLU A C 1
ATOM 753 O O . GLU A 1 93 ? -10.054 6.456 10.663 1.00 89.12 93 GLU A O 1
ATOM 758 N N . ARG A 1 94 ? -10.042 4.358 11.438 1.00 87.62 94 ARG A N 1
ATOM 759 C CA . ARG A 1 94 ? -8.758 3.999 10.815 1.00 87.62 94 ARG A CA 1
ATOM 760 C C . ARG A 1 94 ? -8.805 4.020 9.293 1.00 87.62 94 ARG A C 1
ATOM 762 O O . ARG A 1 94 ? -7.815 4.346 8.645 1.00 87.62 94 ARG A O 1
ATOM 769 N N . GLU A 1 95 ? -9.941 3.656 8.710 1.00 87.88 95 GLU A N 1
ATOM 770 C CA . GLU A 1 95 ? -10.142 3.749 7.269 1.00 87.88 95 GLU A CA 1
ATOM 771 C C . GLU A 1 95 ? -10.116 5.212 6.827 1.00 87.88 95 GLU A C 1
ATOM 773 O O . GLU A 1 95 ? -9.446 5.537 5.853 1.00 87.88 95 GLU A O 1
ATOM 778 N N . GLN A 1 96 ? -10.752 6.119 7.570 1.00 86.88 96 GLN A N 1
ATOM 779 C CA . GLN A 1 96 ? -10.662 7.555 7.294 1.00 86.88 96 GLN A CA 1
ATOM 780 C C . GLN A 1 96 ? -9.222 8.071 7.417 1.00 86.88 96 GLN A C 1
ATOM 782 O O . GLN A 1 96 ? -8.768 8.805 6.538 1.00 86.88 96 GLN A O 1
ATOM 787 N N . ASP A 1 97 ? -8.475 7.629 8.432 1.00 84.19 97 ASP A N 1
ATOM 788 C CA . ASP A 1 97 ? -7.055 7.967 8.584 1.00 84.19 97 ASP A CA 1
ATOM 789 C C . ASP A 1 97 ? -6.219 7.507 7.374 1.00 84.19 97 ASP A C 1
ATOM 791 O O . ASP A 1 97 ? -5.343 8.239 6.907 1.00 84.19 97 ASP A O 1
ATOM 795 N N . LEU A 1 98 ? -6.518 6.336 6.802 1.00 83.81 98 LEU A N 1
ATOM 796 C CA . LEU A 1 98 ? -5.869 5.826 5.586 1.00 83.81 98 LEU A CA 1
ATOM 797 C C . LEU A 1 98 ? -6.104 6.710 4.353 1.00 83.81 98 LEU A C 1
ATOM 799 O O . LEU A 1 98 ? -5.230 6.796 3.484 1.00 83.81 98 LEU A O 1
ATOM 803 N N . HIS A 1 99 ? -7.252 7.388 4.281 1.00 80.50 99 HIS A N 1
ATOM 804 C CA . HIS A 1 99 ? -7.575 8.350 3.219 1.00 80.50 99 HIS A CA 1
ATOM 805 C C . HIS A 1 99 ? -6.956 9.736 3.444 1.00 80.50 99 HIS A C 1
ATOM 807 O O . HIS A 1 99 ? -7.070 10.590 2.567 1.00 80.50 99 HIS A O 1
ATOM 813 N N . SER A 1 100 ? -6.287 9.973 4.575 1.00 79.19 100 SER A N 1
ATOM 814 C CA . SER A 1 100 ? -5.658 11.263 4.875 1.00 79.19 100 SER A CA 1
ATOM 815 C C . SER A 1 100 ? -4.398 11.541 4.041 1.00 79.19 100 SER A C 1
ATOM 817 O O . SER A 1 100 ? -3.749 10.628 3.513 1.00 79.19 100 SER A O 1
ATOM 819 N N . ASP A 1 101 ? -4.015 12.822 3.983 1.00 63.09 101 ASP A N 1
ATOM 820 C CA . ASP A 1 101 ? -2.866 13.347 3.225 1.00 63.09 101 ASP A CA 1
ATOM 821 C C . ASP A 1 101 ? -1.526 12.657 3.546 1.00 63.09 101 ASP A C 1
ATOM 823 O O . ASP A 1 101 ? -0.612 12.667 2.723 1.00 63.09 101 ASP A O 1
ATOM 827 N N . PHE A 1 102 ? -1.400 12.031 4.720 1.00 64.62 102 PHE A N 1
ATOM 828 C CA . PHE A 1 102 ? -0.174 11.360 5.168 1.00 64.62 102 PHE A CA 1
ATOM 829 C C . PHE A 1 102 ? -0.102 9.870 4.791 1.00 64.62 102 PHE A C 1
ATOM 831 O O . PHE A 1 102 ? 0.909 9.221 5.066 1.00 64.62 102 PHE A O 1
ATOM 838 N N . CYS A 1 103 ? -1.153 9.327 4.168 1.00 73.56 103 CYS A N 1
ATOM 839 C CA . CYS A 1 103 ? -1.299 7.900 3.885 1.00 73.56 103 CYS A CA 1
ATOM 840 C C . CYS A 1 103 ? -1.492 7.636 2.382 1.00 73.56 103 CYS A C 1
ATOM 842 O O . CYS A 1 103 ? -0.555 7.780 1.590 1.00 73.56 103 CYS A O 1
ATOM 844 N N . TRP A 1 104 ? -2.685 7.202 1.964 1.00 83.69 104 TRP A N 1
ATOM 845 C CA . TRP A 1 104 ? -2.954 6.780 0.586 1.00 83.69 104 TRP A CA 1
ATOM 846 C C . TRP A 1 104 ? -3.438 7.901 -0.323 1.00 83.69 104 TRP A C 1
ATOM 848 O O . TRP A 1 104 ? -3.496 7.700 -1.537 1.00 83.69 104 TRP A O 1
ATOM 858 N N . TRP A 1 105 ? -3.735 9.077 0.234 1.00 82.31 105 TRP A N 1
ATOM 859 C CA . TRP A 1 105 ? -4.305 10.205 -0.498 1.00 82.31 105 TRP A CA 1
ATOM 860 C C . TRP A 1 105 ? -3.563 10.539 -1.795 1.00 82.31 105 TRP A C 1
ATOM 862 O O . TRP A 1 105 ? -4.184 10.709 -2.841 1.00 82.31 105 TRP A O 1
ATOM 872 N N . GLU A 1 106 ? -2.230 10.568 -1.777 1.00 82.88 106 GLU A N 1
ATOM 873 C CA . GLU A 1 106 ? -1.448 10.858 -2.982 1.00 82.88 106 GLU A CA 1
ATOM 874 C C . GLU A 1 106 ? -1.692 9.829 -4.094 1.00 82.88 106 GLU A C 1
ATOM 876 O O . GLU A 1 106 ? -1.882 10.196 -5.247 1.00 82.88 106 GLU A O 1
ATOM 881 N N . MET A 1 107 ? -1.748 8.537 -3.773 1.00 84.62 107 MET A N 1
ATOM 882 C CA . MET A 1 107 ? -2.000 7.507 -4.784 1.00 84.62 107 MET A CA 1
ATOM 883 C C . MET A 1 107 ? -3.474 7.477 -5.209 1.00 84.62 107 MET A C 1
ATOM 885 O O . MET A 1 107 ? -3.769 7.296 -6.389 1.00 84.62 107 MET A O 1
ATOM 889 N N . ILE A 1 108 ? -4.400 7.708 -4.276 1.00 85.25 108 ILE A N 1
ATOM 890 C CA . ILE A 1 108 ? -5.842 7.792 -4.551 1.00 85.25 108 ILE A CA 1
ATOM 891 C C . ILE A 1 108 ? -6.152 8.990 -5.458 1.00 85.25 108 ILE A C 1
ATOM 893 O O . ILE A 1 108 ? -6.864 8.841 -6.449 1.00 85.25 108 ILE A O 1
ATOM 897 N N . SER A 1 109 ? -5.548 10.153 -5.203 1.00 85.38 109 SER A N 1
ATOM 898 C CA . SER A 1 109 ? -5.680 11.343 -6.059 1.00 85.38 109 SER A CA 1
ATOM 899 C C . SER A 1 109 ? -5.104 11.144 -7.469 1.00 85.38 109 SER A C 1
ATOM 901 O O . SER A 1 109 ? -5.553 11.794 -8.412 1.00 85.38 109 SER A O 1
ATOM 903 N N . LEU A 1 110 ? -4.176 10.195 -7.643 1.00 85.75 110 LEU A N 1
ATOM 904 C CA . LEU A 1 110 ? -3.647 9.757 -8.941 1.00 85.75 110 LEU A CA 1
ATOM 905 C C . LEU A 1 110 ? -4.467 8.620 -9.592 1.00 85.75 110 LEU A C 1
ATOM 907 O O . LEU A 1 110 ? -4.080 8.096 -10.640 1.00 85.75 110 LEU A O 1
ATOM 911 N N . GLY A 1 111 ? -5.608 8.246 -9.005 1.00 85.44 111 GLY A N 1
ATOM 912 C CA . GLY A 1 111 ? -6.583 7.318 -9.582 1.00 85.44 111 GLY A CA 1
ATOM 913 C C . GLY A 1 111 ? -6.558 5.893 -9.026 1.00 85.44 111 GLY A C 1
ATOM 914 O O . GLY A 1 111 ? -7.236 5.032 -9.591 1.00 85.44 111 GLY A O 1
ATOM 915 N N . SER A 1 112 ? -5.803 5.618 -7.957 1.00 88.12 112 SER A N 1
ATOM 916 C CA . SER A 1 112 ? -5.910 4.339 -7.241 1.00 88.12 112 SER A CA 1
ATOM 917 C C . SER A 1 112 ? -7.299 4.174 -6.624 1.00 88.12 112 SER A C 1
ATOM 919 O O . SER A 1 112 ? -7.886 5.132 -6.125 1.00 88.12 112 SER A O 1
ATOM 921 N N . ASN A 1 113 ? -7.805 2.942 -6.600 1.00 88.50 113 ASN A N 1
ATOM 922 C CA . ASN A 1 113 ? -9.068 2.621 -5.932 1.00 88.50 113 ASN A CA 1
ATOM 923 C C . ASN A 1 113 ? -8.826 2.049 -4.532 1.00 88.50 113 ASN A C 1
ATOM 925 O O . ASN A 1 113 ? -7.736 1.571 -4.229 1.00 88.50 113 ASN A O 1
ATOM 929 N N . HIS A 1 114 ? -9.861 2.059 -3.696 1.00 89.56 114 HIS A N 1
ATOM 930 C CA . HIS A 1 114 ? -9.856 1.458 -2.366 1.00 89.56 114 HIS A CA 1
ATOM 931 C C . HIS A 1 114 ? -11.112 0.590 -2.180 1.00 89.56 114 HIS A C 1
ATOM 933 O O . HIS A 1 114 ? -12.198 0.995 -2.594 1.00 89.56 114 HIS A O 1
ATOM 939 N N . SER A 1 115 ? -10.969 -0.592 -1.576 1.00 89.12 115 SER A N 1
ATOM 940 C CA . SER A 1 115 ? -12.079 -1.507 -1.291 1.00 89.12 115 SER A CA 1
ATOM 941 C C . SER A 1 115 ? -11.879 -2.243 0.038 1.00 89.12 115 SER A C 1
ATOM 943 O O . SER A 1 115 ? -10.872 -2.939 0.191 1.00 89.12 115 SER A O 1
ATOM 945 N N . PRO A 1 116 ? -12.850 -2.205 0.965 1.00 87.50 116 PRO A N 1
ATOM 946 C CA . PRO A 1 116 ? -12.811 -3.052 2.145 1.00 87.50 116 PRO A CA 1
ATOM 947 C C . PRO A 1 116 ? -13.125 -4.506 1.790 1.00 87.50 116 PRO A C 1
ATOM 949 O O . PRO A 1 116 ? -14.081 -4.799 1.073 1.00 87.50 116 PRO A O 1
ATOM 952 N N . LEU A 1 117 ? -12.309 -5.433 2.295 1.00 85.75 117 LEU A N 1
ATOM 953 C CA . LEU A 1 117 ? -12.563 -6.869 2.227 1.00 85.75 117 LEU A CA 1
ATOM 954 C C . LEU A 1 117 ? -13.219 -7.318 3.533 1.00 85.75 117 LEU A C 1
ATOM 956 O O . LEU A 1 117 ? -12.555 -7.780 4.466 1.00 85.75 117 LEU A O 1
ATOM 960 N N . GLN A 1 118 ? -14.538 -7.167 3.594 1.00 76.38 118 GLN A N 1
ATOM 961 C CA . GLN A 1 118 ? -15.355 -7.713 4.671 1.00 76.38 118 GLN A CA 1
ATOM 962 C C . GLN A 1 118 ? -15.729 -9.163 4.338 1.00 76.38 118 GLN A C 1
ATOM 964 O O . GLN A 1 118 ? -15.934 -9.524 3.178 1.00 76.38 118 GLN A O 1
ATOM 969 N N . ARG A 1 119 ? -15.761 -10.041 5.348 1.00 61.09 119 ARG A N 1
ATOM 970 C CA . ARG A 1 119 ? -16.217 -11.422 5.152 1.00 61.09 119 ARG A CA 1
ATOM 971 C C . ARG A 1 119 ? -17.716 -11.412 4.849 1.00 61.09 119 ARG A C 1
ATOM 973 O O . ARG A 1 119 ? -18.518 -11.394 5.775 1.00 61.09 119 ARG A O 1
ATOM 980 N N . ASP A 1 120 ? -18.087 -11.569 3.585 1.00 50.06 120 ASP A N 1
ATOM 981 C CA . ASP A 1 120 ? -19.440 -11.988 3.207 1.00 50.06 120 ASP A CA 1
ATOM 982 C C . ASP A 1 120 ? -19.621 -13.491 3.489 1.00 50.06 120 ASP A C 1
ATOM 984 O O . ASP A 1 120 ? -19.749 -14.315 2.587 1.00 50.06 120 ASP A O 1
ATOM 988 N N . TYR A 1 121 ? -19.607 -13.888 4.764 1.00 39.06 121 TYR A N 1
ATOM 989 C CA . TYR A 1 121 ? -20.030 -15.229 5.172 1.00 39.06 121 TYR A CA 1
ATOM 990 C C . TYR A 1 121 ? -21.504 -15.192 5.593 1.00 39.06 121 TYR A C 1
ATOM 992 O O . TYR A 1 121 ? -21.836 -15.252 6.773 1.00 39.06 121 TYR A O 1
ATOM 1000 N N . LYS A 1 122 ? -22.413 -15.160 4.611 1.00 36.19 122 LYS A N 1
ATOM 1001 C CA . LYS A 1 122 ? -23.723 -15.807 4.775 1.00 36.19 122 LYS A CA 1
ATOM 1002 C C . LYS A 1 122 ? -23.586 -17.250 4.303 1.00 36.19 122 LYS A C 1
ATOM 1004 O O . LYS A 1 122 ? -23.991 -17.586 3.197 1.00 36.19 122 LYS A O 1
ATOM 1009 N N . ILE A 1 123 ? -23.016 -18.116 5.143 1.00 40.03 123 ILE A N 1
ATOM 1010 C CA . ILE A 1 123 ? -23.397 -19.528 5.057 1.00 40.03 123 ILE A CA 1
ATOM 1011 C C . ILE A 1 123 ? -24.810 -19.564 5.617 1.00 40.03 123 ILE A C 1
ATOM 1013 O O . ILE A 1 123 ? -25.013 -19.455 6.825 1.00 40.03 123 ILE A O 1
ATOM 1017 N N . SER A 1 124 ? -25.789 -19.646 4.724 1.00 37.78 124 SER A N 1
ATOM 1018 C CA . SER A 1 124 ? -27.118 -20.111 5.076 1.00 37.78 124 SER A CA 1
ATOM 1019 C C . SER A 1 124 ? -26.961 -21.514 5.655 1.00 37.78 124 SER A C 1
ATOM 1021 O O . SER A 1 124 ? -26.794 -22.485 4.919 1.00 37.78 124 SER A O 1
ATOM 1023 N N . SER A 1 125 ? -26.964 -21.622 6.981 1.00 40.31 125 SER A N 1
ATOM 1024 C CA . SER A 1 125 ? -27.237 -22.875 7.669 1.00 40.31 125 SER A CA 1
ATOM 1025 C C . SER A 1 125 ? -28.716 -23.202 7.478 1.00 40.31 125 SER A C 1
ATOM 1027 O O . SER A 1 125 ? -29.539 -23.052 8.383 1.00 40.31 125 SER A O 1
ATOM 1029 N N . GLU A 1 126 ? -29.070 -23.641 6.271 1.00 45.81 126 GLU A N 1
ATOM 1030 C CA . GLU A 1 126 ? -30.305 -24.387 6.092 1.00 45.81 126 GLU A CA 1
ATOM 1031 C C . GLU A 1 126 ? -30.151 -25.695 6.864 1.00 45.81 126 GLU A C 1
ATOM 1033 O O . GLU A 1 126 ? -29.365 -26.580 6.533 1.00 45.81 126 GLU A O 1
ATOM 1038 N N . HIS A 1 127 ? -30.867 -25.733 7.979 1.00 40.06 127 HIS A N 1
ATOM 1039 C CA . HIS A 1 127 ? -31.210 -26.943 8.688 1.00 40.06 127 HIS A CA 1
ATOM 1040 C C . HIS A 1 127 ? -32.045 -27.818 7.749 1.00 40.06 127 HIS A C 1
ATOM 1042 O O . HIS A 1 127 ? -33.106 -27.362 7.316 1.00 40.06 127 HIS A O 1
ATOM 1048 N N . HIS A 1 128 ? -31.600 -29.047 7.489 1.00 36.47 128 HIS A N 1
ATOM 1049 C CA . HIS A 1 128 ? -32.391 -30.279 7.625 1.00 36.47 128 HIS A CA 1
ATOM 1050 C C . HIS A 1 128 ? -31.481 -31.507 7.548 1.00 36.47 128 HIS A C 1
ATOM 1052 O O . HIS A 1 128 ? -30.656 -31.577 6.611 1.00 36.47 128 HIS A O 1
#

Radius of gyration: 16.91 Å; chains: 1; bounding box: 50×44×39 Å

Sequence (128 aa):
RNIVLVDTPGCNNSFMTDSQVLAEIAWWLITAYAKNIKLNGMPYFHPISDYEIRERMSRNYSIFKELCGKDNCKNVIFVTTMWDRVSEEVGSEREQDLHSDFCWWEMISLGSNHSPLQRDYKISSEHH

Secondary structure (DSSP, 8-state):
--------TTTT-TTS-HHHHHHHHHHHHHHHHHTTPPP--EEEEEETT--GGGT---HHHHHHHHHHTTT-GGGEEEEEE-GGGS-HHHHHHHHHHHTSTTTTHHHHHTT-EEEE------------

Organism: NCBI:txid765257